Protein AF-A0A2E7HTA4-F1 (afdb_monomer)

Secondary structure (DSSP, 8-state):
--------PPPTTS-THHHHTT--TT-------SSHHHHHHHHHHHHHHTTSEEP---TTSTTHHHHHHHTTEEEEEEEEETTEEEEEETTS-EEEE--TTT-------TTSPPP-

pLDDT: mean 73.72, std 22.62, range [26.42, 97.81]

Structure (mmCIF, N/CA/C/O backbone):
data_AF-A0A2E7HTA4-F1
#
_entry.id   AF-A0A2E7HTA4-F1
#
loop_
_atom_site.group_PDB
_atom_site.id
_atom_site.type_symbol
_atom_site.label_atom_id
_atom_site.label_alt_id
_atom_site.label_comp_id
_atom_site.label_asym_id
_atom_site.label_entity_id
_atom_site.label_seq_id
_atom_site.pdbx_PDB_ins_code
_atom_site.Cartn_x
_atom_site.Cartn_y
_atom_site.Cartn_z
_atom_site.occupancy
_atom_site.B_iso_or_equiv
_atom_site.auth_seq_id
_atom_site.auth_comp_id
_atom_site.auth_asym_id
_atom_site.auth_atom_id
_atom_site.pdbx_PDB_model_num
ATOM 1 N N . MET A 1 1 ? 28.407 -10.066 27.374 1.00 38.16 1 MET A N 1
ATOM 2 C CA . MET A 1 1 ? 29.127 -10.795 26.308 1.00 38.16 1 MET A CA 1
ATOM 3 C C . MET A 1 1 ? 28.179 -11.867 25.776 1.00 38.16 1 MET A C 1
ATOM 5 O O . MET A 1 1 ? 28.018 -12.886 26.423 1.00 38.16 1 MET A O 1
ATOM 9 N N . PHE A 1 2 ? 27.460 -11.607 24.681 1.00 26.42 2 PHE A N 1
ATOM 10 C CA . PHE A 1 2 ? 26.562 -12.587 24.054 1.00 26.42 2 PHE A CA 1
ATOM 11 C C . PHE A 1 2 ? 26.825 -12.584 22.548 1.00 26.42 2 PHE A C 1
ATOM 13 O O . PHE A 1 2 ? 26.560 -11.604 21.857 1.00 26.42 2 PHE A O 1
ATOM 20 N N . ARG A 1 3 ? 27.417 -13.677 22.065 1.00 35.69 3 ARG A N 1
ATOM 21 C CA . ARG A 1 3 ? 27.634 -13.982 20.650 1.00 35.69 3 ARG A CA 1
ATOM 22 C C . ARG A 1 3 ? 26.460 -14.852 20.209 1.00 35.69 3 ARG A C 1
ATOM 24 O O . ARG A 1 3 ? 26.364 -15.997 20.632 1.00 35.69 3 ARG A O 1
ATOM 31 N N . GLY A 1 4 ? 25.568 -14.305 19.391 1.00 29.88 4 GLY A N 1
ATOM 32 C CA . GLY A 1 4 ? 24.487 -15.051 18.748 1.00 29.88 4 GLY A CA 1
ATOM 33 C C . GLY A 1 4 ? 24.618 -14.947 17.234 1.00 29.88 4 GLY A C 1
ATOM 34 O O . GLY A 1 4 ? 24.119 -13.995 16.639 1.00 29.88 4 GLY A O 1
ATOM 35 N N . SER A 1 5 ? 25.307 -15.906 16.609 1.00 38.41 5 SER A N 1
ATOM 36 C CA . SER A 1 5 ? 25.320 -16.061 15.151 1.00 38.41 5 SER A CA 1
ATOM 37 C C . SER A 1 5 ? 23.930 -16.489 14.684 1.00 38.41 5 SER A C 1
ATOM 39 O O . SER A 1 5 ? 23.549 -17.648 14.840 1.00 38.41 5 SER A O 1
ATOM 41 N N . ARG A 1 6 ? 23.161 -15.561 14.106 1.00 38.62 6 ARG A N 1
ATOM 42 C CA . ARG A 1 6 ? 21.931 -15.903 13.386 1.00 38.62 6 ARG A CA 1
ATOM 43 C C . ARG A 1 6 ? 22.310 -16.539 12.050 1.00 38.62 6 ARG A C 1
ATOM 45 O O . ARG A 1 6 ? 22.808 -15.861 11.158 1.00 38.62 6 ARG A O 1
ATOM 52 N N . LYS A 1 7 ? 22.092 -17.851 11.940 1.00 36.25 7 LYS A N 1
ATOM 53 C CA . LYS A 1 7 ? 22.092 -18.578 10.668 1.00 36.25 7 LYS A CA 1
ATOM 54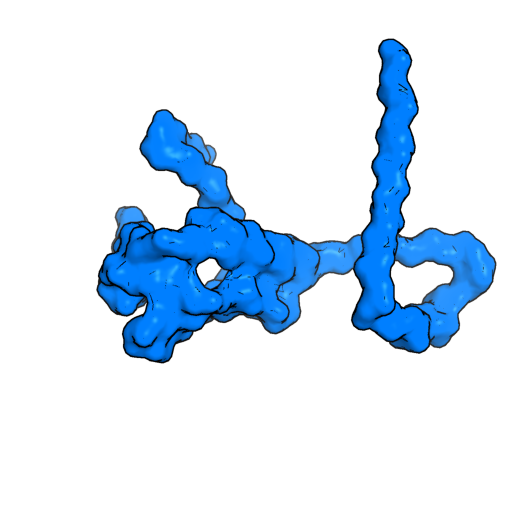 C C . LYS A 1 7 ? 20.978 -17.998 9.793 1.00 36.25 7 LYS A C 1
ATOM 56 O O . LYS A 1 7 ? 19.812 -18.092 10.157 1.00 36.25 7 LYS A O 1
ATOM 61 N N . THR A 1 8 ? 21.325 -17.400 8.661 1.00 35.91 8 THR A N 1
ATOM 62 C CA . THR A 1 8 ? 20.364 -17.092 7.599 1.00 35.91 8 THR A CA 1
ATOM 63 C C . THR A 1 8 ? 20.106 -18.381 6.828 1.00 35.91 8 THR A C 1
ATOM 65 O O . THR A 1 8 ? 20.929 -18.802 6.017 1.00 35.91 8 THR A O 1
ATOM 68 N N . SER A 1 9 ? 19.007 -19.063 7.136 1.00 34.19 9 SER A N 1
ATOM 69 C CA . SER A 1 9 ? 18.522 -20.185 6.336 1.00 34.19 9 SER A CA 1
ATOM 70 C C . SER A 1 9 ? 17.948 -19.652 5.024 1.00 34.19 9 SER A C 1
ATOM 72 O O . SER A 1 9 ? 17.029 -18.835 5.040 1.00 34.19 9 SER A O 1
ATOM 74 N N . ILE A 1 10 ? 18.499 -20.111 3.903 1.00 46.16 10 ILE A N 1
ATOM 75 C CA . ILE A 1 10 ? 17.931 -19.914 2.567 1.00 46.16 10 ILE A CA 1
ATOM 76 C C . ILE A 1 10 ? 16.588 -20.671 2.528 1.00 46.16 10 ILE A C 1
ATOM 78 O O . ILE A 1 10 ? 16.568 -21.842 2.918 1.00 46.16 10 ILE A O 1
ATOM 82 N N . PRO A 1 11 ? 15.467 -20.050 2.115 1.00 41.62 11 PRO A N 1
ATOM 83 C CA . PRO A 1 11 ? 14.205 -20.766 1.960 1.00 41.62 11 PRO A CA 1
ATOM 84 C C . PRO A 1 11 ? 14.341 -21.826 0.858 1.00 41.62 11 PRO A C 1
ATOM 86 O O . PRO A 1 11 ? 14.913 -21.570 -0.200 1.00 41.62 11 PRO A O 1
ATOM 89 N N . ALA A 1 12 ? 13.810 -23.022 1.113 1.00 45.47 12 ALA A N 1
ATOM 90 C CA . ALA A 1 12 ? 14.058 -24.252 0.355 1.00 45.47 12 ALA A CA 1
ATOM 91 C C . ALA A 1 12 ? 13.520 -24.292 -1.099 1.00 45.47 12 ALA A C 1
ATOM 93 O O . ALA A 1 12 ? 13.491 -25.365 -1.686 1.00 45.47 12 ALA A O 1
ATOM 94 N N . ASN A 1 13 ? 13.105 -23.162 -1.685 1.00 40.44 13 ASN A N 1
ATOM 95 C CA . ASN A 1 13 ? 12.443 -23.103 -2.999 1.00 40.44 13 ASN A CA 1
ATOM 96 C C . ASN A 1 13 ? 13.065 -22.108 -3.999 1.00 40.44 13 ASN A C 1
ATOM 98 O O . ASN A 1 13 ? 12.441 -21.780 -5.005 1.00 40.44 13 ASN A O 1
ATOM 102 N N . ILE A 1 14 ? 14.291 -21.633 -3.764 1.00 45.28 14 ILE A N 1
ATOM 103 C CA . ILE A 1 14 ? 15.050 -20.912 -4.797 1.00 45.28 14 ILE A CA 1
ATOM 104 C C . ILE A 1 14 ? 15.908 -21.938 -5.541 1.00 45.28 14 ILE A C 1
ATOM 106 O O . ILE A 1 14 ? 16.810 -22.526 -4.945 1.00 45.28 14 ILE A O 1
ATOM 110 N N . ASP A 1 15 ? 15.620 -22.153 -6.826 1.00 46.94 15 ASP A N 1
ATOM 111 C CA . ASP A 1 15 ? 16.439 -22.996 -7.701 1.00 46.94 15 ASP A CA 1
ATOM 112 C C . ASP A 1 15 ? 17.885 -22.469 -7.726 1.00 46.94 15 ASP A C 1
ATOM 114 O O . ASP A 1 15 ? 18.166 -21.344 -8.146 1.00 46.94 15 ASP A O 1
ATOM 118 N N . SER A 1 16 ? 18.813 -23.287 -7.234 1.00 45.53 16 SER A N 1
ATOM 119 C CA . SER A 1 16 ? 20.244 -22.994 -7.158 1.00 45.53 16 SER A CA 1
ATOM 120 C C . SER A 1 16 ? 20.925 -22.963 -8.533 1.00 45.53 16 SER A C 1
ATOM 122 O O . SER A 1 16 ? 22.052 -22.466 -8.651 1.00 45.53 16 SER A O 1
ATOM 124 N N . SER A 1 17 ? 20.254 -23.437 -9.589 1.00 48.91 17 SER A N 1
ATOM 125 C CA . SER A 1 17 ? 20.798 -23.507 -10.948 1.00 48.91 17 SER A CA 1
ATOM 126 C C . SER A 1 17 ? 21.129 -22.129 -11.540 1.00 48.91 17 SER A C 1
ATOM 128 O O . SER A 1 17 ? 22.131 -21.995 -12.245 1.00 48.91 17 SER A O 1
ATOM 130 N N . ILE A 1 18 ? 20.392 -21.072 -11.171 1.00 51.66 18 ILE A N 1
ATOM 131 C CA . ILE A 1 18 ? 20.565 -19.725 -11.747 1.00 51.66 18 ILE A CA 1
ATOM 132 C C . ILE A 1 18 ? 21.883 -19.041 -11.343 1.00 51.66 18 ILE A C 1
ATOM 134 O O . ILE A 1 18 ? 22.378 -18.174 -12.059 1.00 51.66 18 ILE A O 1
ATOM 138 N N . TYR A 1 19 ? 22.486 -19.443 -10.219 1.00 46.28 19 TYR A N 1
ATOM 139 C CA . TYR A 1 19 ? 23.743 -18.868 -9.717 1.00 46.28 19 TYR A CA 1
ATOM 140 C C . TYR A 1 19 ? 24.972 -19.722 -10.048 1.00 46.28 19 TYR A C 1
ATOM 142 O O . TYR A 1 19 ? 26.105 -19.251 -9.935 1.00 46.28 19 TYR A O 1
ATOM 150 N N . THR A 1 20 ? 24.761 -20.970 -10.481 1.00 51.47 20 THR A N 1
ATOM 151 C CA . THR A 1 20 ? 25.832 -21.969 -10.628 1.00 51.47 20 THR A CA 1
ATOM 152 C C . THR A 1 20 ? 26.818 -21.609 -11.7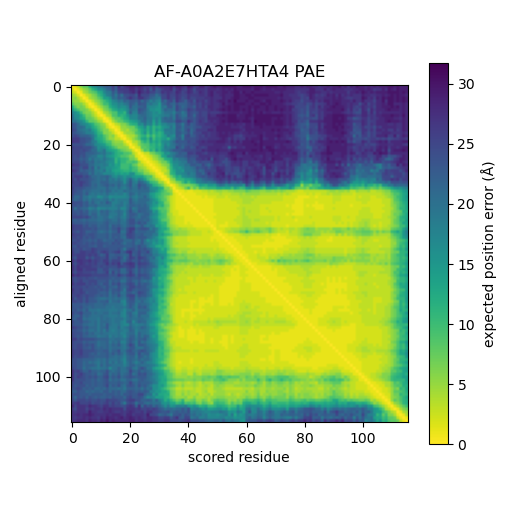49 1.00 51.47 20 THR A C 1
ATOM 154 O O . THR A 1 20 ? 27.991 -21.967 -11.677 1.00 51.47 20 THR A O 1
ATOM 157 N N . HIS A 1 21 ? 26.401 -20.824 -12.748 1.00 51.38 21 HIS A N 1
ATOM 158 C CA . HIS A 1 21 ? 27.273 -20.415 -13.857 1.00 51.38 21 HIS A CA 1
ATOM 159 C C . HIS A 1 21 ? 28.043 -19.103 -13.634 1.00 51.38 21 HIS A C 1
ATOM 161 O O . HIS A 1 21 ? 28.851 -18.735 -14.485 1.00 51.38 21 HIS A O 1
ATOM 167 N N . LEU A 1 22 ? 27.841 -18.403 -12.509 1.00 51.78 22 LEU A N 1
ATOM 168 C CA . LEU A 1 22 ? 28.420 -17.069 -12.287 1.00 51.78 22 LEU A CA 1
ATOM 169 C C . LEU A 1 22 ? 29.503 -17.003 -11.195 1.00 51.78 22 LEU A C 1
ATOM 171 O O . LEU A 1 22 ? 30.170 -15.976 -11.084 1.00 51.78 22 LEU A O 1
ATOM 175 N N . ALA A 1 23 ? 29.733 -18.059 -10.406 1.00 45.31 23 ALA A N 1
ATOM 176 C CA . ALA A 1 23 ? 30.659 -17.993 -9.269 1.00 45.31 23 ALA A CA 1
ATOM 177 C C . ALA A 1 23 ? 31.532 -19.252 -9.093 1.00 45.31 23 ALA A C 1
ATOM 179 O O . ALA A 1 23 ? 31.062 -20.382 -9.196 1.00 45.31 23 ALA A O 1
ATOM 180 N N . LYS A 1 24 ? 32.826 -19.051 -8.797 1.00 41.19 24 LYS A N 1
ATOM 181 C CA . LYS A 1 24 ? 33.797 -20.120 -8.484 1.00 41.19 24 LYS A CA 1
ATOM 182 C C . LYS A 1 24 ? 33.507 -20.766 -7.111 1.00 41.19 24 LYS A C 1
ATOM 184 O O . LYS A 1 24 ? 32.968 -20.086 -6.235 1.00 41.19 24 LYS A O 1
ATOM 189 N N . PRO A 1 25 ? 33.927 -22.027 -6.869 1.00 45.12 25 PRO A N 1
ATOM 190 C CA . PRO A 1 25 ? 33.777 -22.679 -5.565 1.00 45.12 25 PRO A CA 1
ATOM 191 C C . PRO A 1 25 ? 34.456 -21.866 -4.452 1.00 45.12 25 PRO A C 1
ATOM 193 O O . PRO A 1 25 ? 35.627 -21.511 -4.574 1.00 45.12 25 PRO A O 1
ATOM 196 N N . GLY A 1 26 ? 33.720 -21.563 -3.379 1.00 51.12 26 GLY A N 1
ATOM 197 C CA . GLY A 1 26 ? 34.205 -20.759 -2.246 1.00 51.12 26 GLY A CA 1
ATOM 198 C C . GLY A 1 26 ? 33.925 -19.252 -2.337 1.00 51.12 26 GLY A C 1
ATOM 199 O O . GLY A 1 26 ? 34.327 -18.511 -1.443 1.00 51.12 26 GLY A O 1
ATOM 200 N N . ALA A 1 27 ? 33.227 -18.783 -3.374 1.00 39.09 27 ALA A N 1
ATOM 201 C CA . ALA A 1 27 ? 32.769 -17.400 -3.449 1.00 39.09 27 ALA A CA 1
ATOM 202 C C . ALA A 1 27 ? 31.588 -17.140 -2.493 1.00 39.09 27 ALA A C 1
ATOM 204 O O . ALA A 1 27 ? 30.565 -17.823 -2.543 1.00 39.09 27 ALA A O 1
ATOM 205 N N . THR A 1 28 ? 31.702 -16.106 -1.658 1.00 39.78 28 THR A N 1
ATOM 206 C CA . THR A 1 28 ? 30.565 -15.543 -0.917 1.00 39.78 28 THR A CA 1
ATOM 207 C C . THR A 1 28 ? 29.716 -14.714 -1.878 1.00 39.78 28 THR A C 1
ATOM 209 O O . THR A 1 28 ? 30.150 -13.652 -2.323 1.00 39.78 28 THR A O 1
ATOM 212 N N . VAL A 1 29 ? 28.504 -15.174 -2.198 1.00 44.09 29 VAL A N 1
ATOM 213 C CA . VAL A 1 29 ? 27.534 -14.387 -2.974 1.00 44.09 29 VAL A CA 1
ATOM 214 C C . VAL A 1 29 ? 26.828 -13.415 -2.031 1.00 44.09 29 VAL A C 1
ATOM 216 O O . VAL A 1 29 ? 26.034 -13.815 -1.181 1.00 44.09 29 VAL A O 1
ATOM 219 N N . LEU A 1 30 ? 27.123 -12.124 -2.175 1.00 41.88 30 LEU A N 1
ATOM 220 C CA . LEU A 1 30 ? 26.331 -11.057 -1.573 1.00 41.88 30 LEU A CA 1
ATOM 221 C C . LEU A 1 30 ? 25.155 -10.760 -2.512 1.00 41.88 30 LEU A C 1
ATOM 223 O O . LEU A 1 30 ? 25.337 -10.154 -3.565 1.00 41.88 30 LEU A O 1
ATOM 227 N N . LEU A 1 31 ? 23.952 -11.206 -2.148 1.00 44.12 31 LEU A N 1
ATOM 228 C CA . LEU A 1 31 ? 22.717 -10.785 -2.812 1.00 44.12 31 LEU A CA 1
ATOM 229 C C . LEU A 1 31 ? 22.473 -9.307 -2.471 1.00 44.12 31 LEU A C 1
ATOM 231 O O . LEU A 1 31 ? 22.277 -8.964 -1.305 1.00 44.12 31 LEU A O 1
ATOM 235 N N . VAL A 1 32 ? 22.518 -8.428 -3.471 1.00 44.12 32 VAL A N 1
ATOM 236 C CA . VAL A 1 32 ? 22.298 -6.981 -3.297 1.00 44.12 32 VAL A CA 1
ATOM 237 C C . VAL A 1 32 ? 20.815 -6.637 -3.553 1.00 44.12 32 VAL A C 1
ATOM 239 O O . VAL A 1 32 ? 20.182 -7.269 -4.402 1.00 44.12 32 VAL A O 1
ATOM 242 N N . PRO A 1 33 ? 20.216 -5.682 -2.808 1.00 49.53 33 PRO A N 1
ATOM 243 C CA . PRO A 1 33 ? 18.778 -5.568 -2.612 1.00 49.53 33 PRO A CA 1
ATOM 244 C C . PRO A 1 33 ? 18.176 -4.485 -3.510 1.00 49.53 33 PRO A C 1
ATOM 246 O O . PRO A 1 33 ? 18.223 -3.306 -3.183 1.00 49.53 33 PRO A O 1
ATOM 249 N N . GLU A 1 34 ? 17.554 -4.866 -4.620 1.00 49.78 34 GLU A N 1
ATOM 250 C CA . GLU A 1 34 ? 16.696 -3.926 -5.363 1.00 49.78 34 GLU A CA 1
ATOM 251 C C . GLU A 1 34 ? 15.220 -4.331 -5.321 1.00 49.78 34 GLU A C 1
ATOM 253 O O . GLU A 1 34 ? 14.353 -3.469 -5.209 1.00 49.78 34 GLU A O 1
ATOM 258 N N . GLY A 1 35 ? 14.929 -5.635 -5.307 1.00 54.56 35 GLY A N 1
ATOM 259 C CA . GLY A 1 35 ? 13.586 -6.157 -5.037 1.00 54.56 35 GLY A CA 1
ATOM 260 C C . GLY A 1 35 ? 13.319 -6.396 -3.550 1.00 54.56 35 GLY A C 1
ATOM 261 O O . GLY A 1 35 ? 12.193 -6.230 -3.099 1.00 54.56 35 GLY A O 1
ATOM 262 N N . HIS A 1 36 ? 14.338 -6.733 -2.750 1.00 72.19 36 HIS A N 1
ATOM 263 C CA . HIS A 1 36 ? 14.119 -7.238 -1.387 1.00 72.19 36 HIS A CA 1
ATOM 264 C C . HIS A 1 36 ? 13.312 -6.279 -0.497 1.00 72.19 36 HIS A C 1
ATOM 266 O O . HIS A 1 36 ? 12.500 -6.735 0.297 1.00 72.19 36 HIS A O 1
ATOM 272 N N . THR A 1 37 ? 13.471 -4.961 -0.656 1.00 82.56 37 THR A N 1
ATOM 273 C CA . THR A 1 37 ? 12.673 -3.983 0.100 1.00 82.56 37 THR A CA 1
ATOM 274 C C . THR A 1 37 ? 11.205 -3.993 -0.314 1.00 82.56 37 THR A C 1
ATOM 276 O O . THR A 1 37 ? 10.350 -4.016 0.559 1.00 82.56 37 THR A O 1
ATOM 279 N N . ILE A 1 38 ? 10.892 -4.000 -1.615 1.00 86.12 38 ILE A N 1
ATOM 280 C CA . ILE A 1 38 ? 9.501 -4.045 -2.095 1.00 86.12 38 ILE A CA 1
ATOM 281 C C . ILE A 1 38 ? 8.860 -5.405 -1.789 1.00 86.12 38 ILE A C 1
ATOM 283 O O . ILE A 1 38 ? 7.716 -5.446 -1.354 1.00 86.12 38 ILE A O 1
ATOM 287 N N . HIS A 1 39 ? 9.608 -6.502 -1.921 1.00 87.25 39 HIS A N 1
ATOM 288 C CA . HIS A 1 39 ? 9.154 -7.839 -1.533 1.00 87.25 39 HIS A CA 1
ATOM 289 C C . HIS A 1 39 ? 8.873 -7.938 -0.031 1.00 87.25 39 HIS A C 1
ATOM 291 O O . HIS A 1 39 ? 7.802 -8.387 0.361 1.00 87.25 39 HIS A O 1
ATOM 297 N N . ARG A 1 40 ? 9.775 -7.422 0.808 1.00 87.25 40 ARG A N 1
ATOM 298 C CA . ARG A 1 40 ? 9.536 -7.330 2.248 1.00 87.25 40 ARG A CA 1
ATOM 299 C C . ARG A 1 40 ? 8.338 -6.440 2.570 1.00 87.25 40 ARG A C 1
ATOM 301 O O . ARG A 1 40 ? 7.556 -6.793 3.438 1.00 87.25 40 ARG A O 1
ATOM 308 N N . LEU A 1 41 ? 8.183 -5.309 1.877 1.00 89.00 41 LEU A N 1
ATOM 309 C CA . LEU A 1 41 ? 7.022 -4.431 2.038 1.00 89.00 41 LEU A CA 1
ATOM 310 C C . LEU A 1 41 ? 5.716 -5.132 1.657 1.00 89.00 41 LEU A C 1
ATOM 312 O O . LEU A 1 41 ? 4.705 -4.881 2.302 1.00 89.00 41 LEU A O 1
ATOM 316 N N . ALA A 1 42 ? 5.732 -6.001 0.644 1.00 91.75 42 ALA A N 1
ATOM 317 C CA . ALA A 1 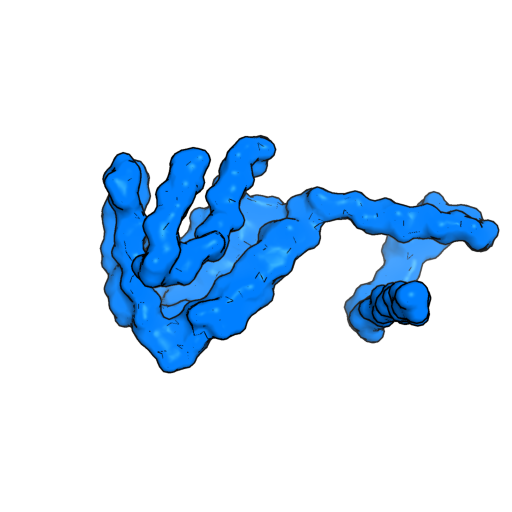42 ? 4.559 -6.775 0.266 1.00 91.75 42 ALA A CA 1
ATOM 318 C C . ALA A 1 42 ? 4.122 -7.708 1.405 1.00 91.75 42 ALA A C 1
ATOM 320 O O . ALA A 1 42 ? 2.983 -7.604 1.857 1.00 91.75 42 ALA A O 1
ATOM 321 N N . GLU A 1 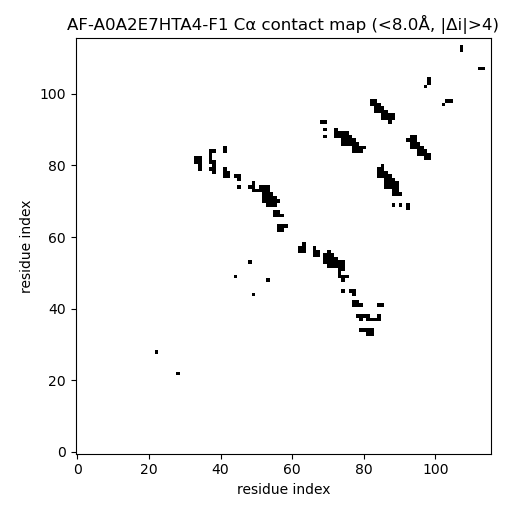43 ? 5.051 -8.518 1.927 1.00 91.12 43 GLU A N 1
ATOM 322 C CA . GLU A 1 43 ? 4.818 -9.411 3.076 1.00 91.12 43 GLU A CA 1
ATOM 323 C C . GLU A 1 43 ? 4.364 -8.635 4.321 1.00 91.12 43 GLU A C 1
ATOM 325 O O . GLU A 1 43 ? 3.404 -9.006 4.989 1.00 91.12 43 GLU A O 1
ATOM 330 N N . ASP A 1 44 ? 5.042 -7.526 4.610 1.00 90.88 44 ASP A N 1
ATOM 331 C CA . ASP A 1 44 ? 4.750 -6.645 5.734 1.00 90.88 44 ASP A CA 1
ATOM 332 C C . ASP A 1 44 ? 3.321 -6.078 5.670 1.00 90.88 44 ASP A C 1
ATOM 334 O O . ASP A 1 44 ? 2.620 -6.071 6.677 1.00 90.88 44 ASP A O 1
ATOM 338 N N . LEU A 1 45 ? 2.885 -5.599 4.500 1.00 90.88 45 LEU A N 1
ATOM 339 C CA . LEU A 1 45 ? 1.530 -5.073 4.310 1.00 90.88 45 LEU A CA 1
ATOM 340 C C . LEU A 1 45 ? 0.477 -6.164 4.439 1.00 90.88 45 LEU A C 1
ATOM 342 O O . LEU A 1 45 ? -0.587 -5.915 4.997 1.00 90.88 45 LEU A O 1
ATOM 346 N N . GLU A 1 46 ? 0.772 -7.355 3.925 1.00 89.81 46 GLU A N 1
ATOM 347 C CA . GLU A 1 46 ? -0.136 -8.484 4.039 1.00 89.81 46 GLU A CA 1
ATOM 348 C C . GLU A 1 46 ? -0.349 -8.867 5.509 1.00 89.81 46 GLU A C 1
ATOM 350 O O . GL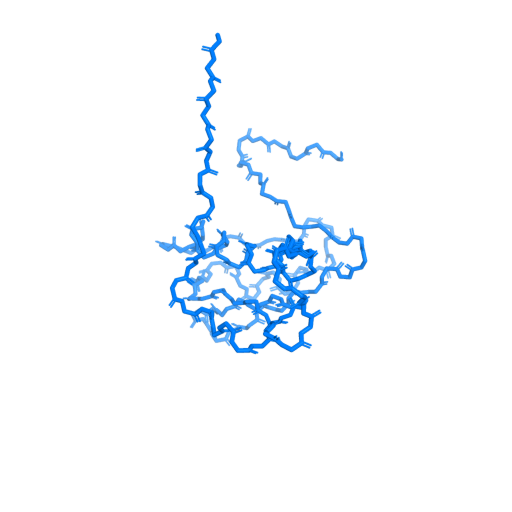U A 1 46 ? -1.486 -8.971 5.955 1.00 89.81 46 GLU A O 1
ATOM 355 N N . LEU A 1 47 ? 0.727 -8.958 6.293 1.00 89.31 47 LEU A N 1
ATOM 356 C CA . LEU A 1 47 ? 0.649 -9.255 7.725 1.00 89.31 47 LEU A CA 1
ATOM 357 C C . LEU A 1 47 ? -0.046 -8.155 8.540 1.00 89.31 47 LEU A C 1
ATOM 359 O O . LEU A 1 47 ? -0.789 -8.467 9.468 1.00 89.31 47 LEU A O 1
ATOM 363 N N . ASP A 1 48 ? 0.211 -6.884 8.225 1.00 89.19 48 ASP A N 1
ATOM 364 C CA . ASP A 1 48 ? -0.269 -5.758 9.035 1.00 89.19 48 ASP A CA 1
ATOM 365 C C . ASP A 1 48 ? -1.723 -5.361 8.727 1.00 89.19 48 ASP A C 1
ATOM 367 O O . ASP A 1 48 ? -2.402 -4.816 9.598 1.00 89.19 48 ASP A O 1
ATOM 371 N N . LEU A 1 49 ? -2.190 -5.571 7.490 1.00 88.44 49 LEU A N 1
ATOM 372 C CA . LEU A 1 49 ? -3.490 -5.073 7.019 1.00 88.44 49 LEU A CA 1
ATOM 373 C C . LEU A 1 49 ? -4.533 -6.170 6.785 1.00 88.44 49 LEU A C 1
ATOM 375 O O . LEU A 1 49 ? -5.708 -5.853 6.597 1.00 88.44 49 LEU A O 1
ATOM 379 N N . GLN A 1 50 ? -4.147 -7.448 6.785 1.00 81.81 50 GLN A N 1
ATOM 380 C CA . GLN A 1 50 ? -5.128 -8.528 6.758 1.00 81.81 50 GLN A CA 1
ATOM 381 C C . GLN A 1 50 ? -5.958 -8.570 8.050 1.00 81.81 50 GLN A C 1
ATOM 383 O O . GLN A 1 50 ? -5.514 -8.195 9.133 1.00 81.81 50 GLN A O 1
ATOM 388 N N . GLY A 1 51 ? -7.188 -9.076 7.930 1.00 82.31 51 GLY A N 1
ATOM 389 C CA . GLY A 1 51 ? -8.080 -9.323 9.067 1.00 82.31 51 GLY A CA 1
ATOM 390 C C . GLY A 1 51 ? -9.169 -8.271 9.292 1.00 82.31 51 GLY A C 1
ATOM 391 O O . GLY A 1 51 ? -10.058 -8.510 10.107 1.00 82.31 51 GLY A O 1
ATOM 392 N N . GLY A 1 52 ? -9.170 -7.153 8.558 1.00 89.25 52 GLY A N 1
ATOM 393 C CA . GLY A 1 52 ? -10.260 -6.180 8.629 1.00 89.25 52 GLY A CA 1
ATOM 394 C C . GLY A 1 52 ? -10.177 -5.041 7.605 1.00 89.25 52 GLY A C 1
ATOM 395 O O . GLY A 1 52 ? -9.198 -4.952 6.865 1.00 89.25 52 GLY A O 1
ATOM 396 N N . PRO A 1 53 ? -11.218 -4.187 7.532 1.00 92.56 53 PRO A N 1
ATOM 397 C CA . PRO A 1 53 ? -11.249 -3.041 6.624 1.00 92.56 53 PRO A CA 1
ATOM 398 C C . PRO A 1 53 ? -10.112 -2.055 6.893 1.00 92.56 53 PRO A C 1
ATOM 400 O O . PRO A 1 53 ? -9.847 -1.705 8.045 1.00 92.56 53 PRO A O 1
ATOM 403 N N . VAL A 1 54 ? -9.475 -1.567 5.829 1.00 93.38 54 VAL A N 1
ATOM 404 C CA . VAL A 1 54 ? -8.365 -0.609 5.913 1.00 93.38 54 VAL A CA 1
ATOM 405 C C . VAL A 1 54 ? -8.873 0.820 5.756 1.00 93.38 54 VAL A C 1
ATOM 407 O O . VAL A 1 54 ? -9.619 1.126 4.829 1.00 93.38 54 VAL A O 1
ATOM 410 N N . SER A 1 55 ? -8.412 1.728 6.616 1.00 92.25 55 SER A N 1
ATOM 411 C CA . SER A 1 55 ? -8.627 3.168 6.439 1.00 92.25 55 SER A CA 1
ATOM 412 C C . SER A 1 55 ? -7.513 3.774 5.583 1.00 92.25 55 SER A C 1
ATOM 414 O O . SER A 1 55 ? -6.336 3.664 5.931 1.00 92.25 55 SER A O 1
ATOM 416 N N . ALA A 1 56 ? -7.870 4.436 4.482 1.00 92.94 56 ALA A N 1
ATOM 417 C CA . ALA A 1 56 ? -6.922 4.977 3.510 1.00 92.94 56 ALA A CA 1
ATOM 418 C C . ALA A 1 56 ? -7.161 6.472 3.256 1.00 92.94 56 ALA A C 1
ATOM 420 O O . ALA A 1 56 ? -8.277 6.903 2.977 1.00 92.94 56 ALA A O 1
ATOM 421 N N . PHE A 1 57 ? -6.088 7.267 3.311 1.00 89.25 57 PHE A N 1
ATOM 422 C CA . PHE A 1 57 ? -6.137 8.722 3.134 1.00 89.25 57 PHE A CA 1
ATOM 423 C C . PHE A 1 57 ? -4.886 9.229 2.404 1.00 89.25 57 PHE A C 1
ATOM 425 O O . PHE A 1 57 ? -3.829 8.602 2.462 1.00 89.25 57 PHE A O 1
ATOM 432 N N . SER A 1 58 ? -4.981 10.396 1.758 1.00 90.00 58 SER A N 1
ATOM 433 C CA . SER A 1 58 ? -3.841 11.086 1.136 1.00 90.00 58 SER A CA 1
ATOM 434 C C . SER A 1 58 ? -3.622 12.446 1.807 1.00 90.00 58 SER A C 1
ATOM 436 O O . SER A 1 58 ? -4.232 13.431 1.395 1.00 90.00 58 SER A O 1
ATOM 438 N N . PRO A 1 59 ? -2.766 12.538 2.842 1.00 81.62 59 PRO A N 1
ATOM 439 C CA . PRO A 1 59 ? -2.614 13.772 3.617 1.00 81.62 59 PRO A CA 1
ATOM 440 C C . PRO A 1 59 ? -2.129 14.962 2.781 1.00 81.62 59 PRO A C 1
ATOM 442 O O . PRO A 1 59 ? -2.545 16.091 3.006 1.00 81.62 59 PRO A O 1
ATOM 445 N N . GLN A 1 60 ? -1.277 14.714 1.781 1.00 84.50 60 GLN A N 1
ATOM 446 C CA . GLN A 1 60 ? -0.790 15.745 0.856 1.00 84.50 60 GLN A CA 1
ATOM 447 C C . GLN A 1 60 ? -1.742 15.983 -0.330 1.00 84.50 60 GLN A C 1
ATOM 449 O O . GLN A 1 60 ? -1.399 16.713 -1.258 1.00 84.50 60 GLN A O 1
ATOM 454 N N . GLY A 1 61 ? -2.898 15.317 -0.360 1.00 85.62 61 GLY A N 1
ATOM 455 C CA . GLY A 1 61 ? -3.953 15.491 -1.359 1.00 85.62 61 GLY A CA 1
ATOM 456 C C . GLY A 1 61 ? -3.683 14.890 -2.743 1.00 85.62 61 GLY A C 1
ATOM 457 O O . GLY A 1 61 ? -4.613 14.710 -3.524 1.00 85.62 61 GLY A O 1
ATOM 458 N N . ARG A 1 62 ? -2.431 14.545 -3.073 1.00 89.69 62 ARG A N 1
ATOM 459 C CA . ARG A 1 62 ? -2.040 14.103 -4.427 1.00 89.69 62 ARG A CA 1
ATOM 460 C C . ARG A 1 62 ? -2.680 12.788 -4.879 1.00 89.69 62 ARG A C 1
ATOM 462 O O . ARG A 1 62 ? -2.692 12.513 -6.071 1.00 89.69 62 ARG A O 1
ATOM 469 N N . PHE A 1 63 ? -3.168 11.975 -3.946 1.00 90.56 63 PHE A N 1
ATOM 470 C CA . PHE A 1 63 ? -3.765 10.669 -4.224 1.00 90.56 63 PHE A CA 1
ATOM 471 C C . PHE A 1 63 ? -5.121 10.495 -3.519 1.00 90.56 63 PHE A C 1
ATOM 473 O O . PHE A 1 63 ? -5.499 9.385 -3.164 1.00 90.56 63 PHE A O 1
ATOM 480 N N . THR A 1 64 ? -5.851 11.586 -3.258 1.00 93.12 64 THR A N 1
ATOM 481 C CA . THR A 1 64 ? -7.130 11.541 -2.521 1.00 93.12 64 THR A CA 1
ATOM 482 C C . THR A 1 64 ? -8.174 10.661 -3.201 1.00 93.12 64 THR A C 1
ATOM 484 O O . THR A 1 64 ? -8.815 9.850 -2.534 1.00 93.12 64 THR A O 1
ATOM 487 N N . GLU A 1 65 ? -8.327 10.781 -4.521 1.00 94.69 65 GLU A N 1
ATOM 488 C CA . GLU A 1 65 ? -9.280 9.968 -5.285 1.00 94.69 65 GLU A CA 1
ATOM 489 C C . GLU A 1 65 ? -8.923 8.482 -5.198 1.00 94.69 65 GLU A C 1
ATOM 491 O O . GLU A 1 65 ? -9.759 7.668 -4.817 1.00 94.69 65 GLU A O 1
ATOM 496 N N . GLY A 1 66 ? -7.654 8.137 -5.436 1.00 93.25 66 GLY A N 1
ATOM 497 C CA . GLY A 1 66 ? -7.174 6.759 -5.337 1.00 93.25 66 GLY A CA 1
ATOM 498 C C . GLY A 1 66 ? -7.296 6.173 -3.928 1.00 93.25 66 GLY A C 1
ATOM 499 O O . GLY A 1 66 ? -7.705 5.026 -3.780 1.00 93.25 66 GLY A O 1
ATOM 500 N N . ALA A 1 67 ? -7.010 6.959 -2.885 1.00 93.88 67 ALA A N 1
ATOM 501 C CA . ALA A 1 67 ? -7.198 6.534 -1.497 1.00 93.88 67 ALA A CA 1
ATOM 502 C C . ALA A 1 67 ? -8.677 6.268 -1.176 1.00 93.88 67 ALA A C 1
ATOM 504 O O . ALA A 1 67 ? -8.990 5.298 -0.491 1.00 93.88 67 ALA A O 1
ATOM 505 N N . SER A 1 68 ? -9.590 7.078 -1.719 1.00 95.62 68 SER A N 1
ATOM 506 C CA . SER A 1 68 ? -11.034 6.914 -1.512 1.00 95.62 68 SER A CA 1
ATOM 507 C C . SER A 1 68 ? -11.572 5.613 -2.117 1.00 95.62 68 SER A C 1
ATOM 509 O O . SER A 1 68 ? -12.519 5.052 -1.578 1.00 95.62 68 SER A O 1
ATOM 511 N N . LEU A 1 69 ? -10.953 5.102 -3.190 1.00 97.19 69 LEU A N 1
ATOM 512 C CA . LEU A 1 69 ? -11.351 3.837 -3.826 1.00 97.19 69 LEU A CA 1
ATOM 513 C C . LEU A 1 69 ? -11.084 2.602 -2.961 1.00 97.19 69 LEU A C 1
ATOM 515 O O . LEU A 1 69 ? -11.721 1.576 -3.171 1.00 97.19 69 LEU A O 1
ATOM 519 N N . ILE A 1 70 ? -10.135 2.675 -2.029 1.00 96.69 70 ILE A N 1
ATOM 520 C CA . ILE A 1 70 ? -9.721 1.537 -1.190 1.00 96.69 70 ILE A CA 1
ATOM 521 C C . ILE A 1 70 ? -10.026 1.759 0.296 1.00 96.69 70 ILE A C 1
ATOM 523 O O . ILE A 1 70 ? -9.763 0.891 1.126 1.00 96.69 70 ILE A O 1
ATOM 527 N N . ASN A 1 71 ? -10.570 2.924 0.654 1.00 95.94 71 ASN A N 1
ATOM 528 C CA . ASN A 1 71 ? -10.942 3.233 2.025 1.00 95.94 71 ASN A CA 1
ATOM 529 C C . ASN A 1 71 ? -12.167 2.408 2.453 1.00 95.94 71 ASN A C 1
ATOM 531 O O . ASN A 1 71 ? -13.230 2.496 1.843 1.00 95.94 71 ASN A O 1
ATOM 535 N N . GLY A 1 72 ? -12.024 1.649 3.538 1.00 93.94 72 GLY A N 1
ATOM 536 C CA . GLY A 1 72 ? -13.036 0.721 4.040 1.00 93.94 72 GLY A CA 1
ATOM 537 C C . GLY A 1 72 ? -13.033 -0.648 3.350 1.00 93.94 72 GLY A C 1
ATOM 538 O O . GLY A 1 72 ? -13.920 -1.451 3.630 1.00 93.94 72 GLY A O 1
ATOM 539 N N . CYS A 1 73 ? -12.060 -0.930 2.481 1.00 96.38 73 CYS A N 1
ATOM 540 C CA . CYS A 1 73 ? -11.942 -2.203 1.768 1.00 96.38 73 CYS A CA 1
ATOM 541 C C . CYS A 1 73 ? -11.036 -3.197 2.503 1.00 96.38 73 CYS A C 1
ATOM 543 O O . CYS A 1 73 ? -10.150 -2.804 3.271 1.00 96.38 73 CYS A O 1
ATOM 545 N N . LEU A 1 74 ? -11.234 -4.491 2.240 1.00 96.19 74 LEU A N 1
ATOM 546 C CA . LEU A 1 74 ? -10.346 -5.551 2.720 1.00 96.19 74 LEU A CA 1
ATOM 547 C C . LEU A 1 74 ? -9.175 -5.744 1.753 1.00 96.19 74 LEU A C 1
ATOM 549 O O . LEU A 1 74 ? -9.374 -5.899 0.544 1.00 96.19 74 LEU A O 1
ATOM 553 N N . LEU A 1 75 ? -7.955 -5.797 2.293 1.00 95.56 75 LEU A N 1
ATOM 554 C CA . LEU A 1 75 ? -6.790 -6.244 1.535 1.00 95.56 75 LEU A CA 1
ATOM 555 C C . LEU A 1 75 ? -6.851 -7.768 1.381 1.00 95.56 75 LEU A C 1
ATOM 557 O O . LEU A 1 75 ? -6.818 -8.497 2.371 1.00 95.56 75 LEU A O 1
ATOM 561 N N . LEU A 1 76 ? -6.909 -8.251 0.141 1.00 95.94 76 LEU A N 1
ATOM 562 C CA . LEU A 1 76 ? -6.918 -9.684 -0.159 1.00 95.94 76 LEU A CA 1
ATOM 563 C C . LEU A 1 76 ? -5.510 -10.253 -0.306 1.00 95.94 76 LEU A C 1
ATOM 565 O O . LEU A 1 76 ? -5.261 -11.391 0.084 1.00 95.94 76 LEU A O 1
ATOM 569 N N . ARG A 1 77 ? -4.607 -9.485 -0.921 1.00 95.12 77 ARG A N 1
ATOM 570 C CA . ARG A 1 77 ? -3.239 -9.923 -1.210 1.00 95.12 77 ARG A CA 1
ATOM 571 C C . ARG A 1 77 ? -2.316 -8.748 -1.480 1.00 95.12 77 ARG A C 1
ATOM 573 O O . ARG A 1 77 ? -2.759 -7.747 -2.047 1.00 95.12 77 ARG A O 1
ATOM 580 N N . SER A 1 78 ? -1.038 -8.914 -1.158 1.00 95.50 78 SER A N 1
ATOM 581 C CA . SER A 1 78 ? 0.030 -7.986 -1.511 1.00 95.50 78 SER A CA 1
ATOM 582 C C . SER A 1 78 ? 1.186 -8.743 -2.168 1.00 95.50 78 SER A C 1
ATOM 584 O O . SER A 1 78 ? 1.740 -9.671 -1.589 1.00 95.50 78 SER A O 1
ATOM 586 N N . GLU A 1 79 ? 1.575 -8.368 -3.385 1.00 93.81 79 GLU A N 1
ATOM 587 C CA . GLU A 1 79 ? 2.677 -9.021 -4.100 1.00 93.81 79 GLU A CA 1
ATOM 588 C C . GLU A 1 79 ? 3.659 -8.006 -4.678 1.00 93.81 79 GLU A C 1
ATOM 590 O O . GLU A 1 79 ? 3.302 -6.917 -5.132 1.00 93.81 79 GLU A O 1
ATOM 595 N N . ALA A 1 80 ? 4.921 -8.414 -4.722 1.00 92.31 80 ALA A N 1
ATOM 596 C CA . ALA A 1 80 ? 5.996 -7.667 -5.343 1.00 92.31 80 ALA A CA 1
ATOM 597 C C . ALA A 1 80 ? 6.445 -8.333 -6.643 1.00 92.31 80 ALA A C 1
ATOM 599 O O . ALA A 1 80 ? 6.741 -9.527 -6.681 1.00 92.31 80 ALA A O 1
ATOM 600 N N . TRP A 1 81 ? 6.543 -7.527 -7.696 1.00 90.12 81 TRP A N 1
ATOM 601 C CA . TRP A 1 81 ? 7.016 -7.929 -9.014 1.00 90.12 81 TRP A CA 1
ATOM 602 C C . TRP A 1 81 ? 8.163 -6.991 -9.409 1.00 90.12 81 TRP A C 1
ATOM 604 O O . TRP A 1 81 ? 7.964 -5.895 -9.942 1.00 90.12 81 TRP A O 1
ATOM 614 N N . GLY A 1 82 ? 9.393 -7.380 -9.067 1.00 87.12 82 GLY A N 1
ATOM 615 C CA . GLY A 1 82 ? 10.574 -6.537 -9.257 1.00 87.12 82 GLY A CA 1
ATOM 616 C C . GLY A 1 82 ? 10.532 -5.284 -8.372 1.00 87.12 82 GLY A C 1
ATOM 617 O O . GLY A 1 82 ? 10.624 -5.380 -7.152 1.00 87.12 82 GLY A O 1
ATOM 618 N N . LYS A 1 83 ? 10.411 -4.097 -8.985 1.00 87.62 83 LYS A N 1
ATOM 619 C CA . LYS A 1 83 ? 10.337 -2.789 -8.291 1.00 87.62 83 LYS A CA 1
ATOM 620 C C . LYS A 1 83 ? 8.906 -2.252 -8.170 1.00 87.62 83 LYS A C 1
ATOM 622 O O . LYS A 1 83 ? 8.709 -1.053 -7.951 1.00 87.62 83 LYS A O 1
ATOM 627 N N . HIS A 1 84 ? 7.921 -3.118 -8.370 1.00 91.00 84 HIS A N 1
ATOM 628 C CA . HIS A 1 84 ? 6.506 -2.785 -8.317 1.00 91.00 84 HIS A CA 1
ATOM 629 C C . HIS A 1 84 ? 5.831 -3.577 -7.210 1.00 91.00 84 HIS A C 1
ATOM 631 O O . HIS A 1 84 ? 6.058 -4.777 -7.075 1.00 91.00 84 HIS A O 1
ATOM 637 N N . LEU A 1 85 ? 5.005 -2.885 -6.438 1.00 93.00 85 LEU A N 1
ATOM 638 C CA . LEU A 1 85 ? 4.148 -3.456 -5.415 1.00 93.00 85 LEU A CA 1
ATOM 639 C C . LEU A 1 85 ? 2.703 -3.384 -5.906 1.00 93.00 85 LEU A C 1
ATOM 641 O O . LEU A 1 85 ? 2.273 -2.337 -6.396 1.00 93.00 85 LEU A O 1
ATOM 645 N N . PHE A 1 86 ? 1.974 -4.480 -5.758 1.00 96.50 86 PHE A N 1
ATOM 646 C CA . PHE A 1 86 ? 0.569 -4.594 -6.110 1.00 96.50 86 PHE A CA 1
ATOM 647 C C . PHE A 1 86 ? -0.226 -5.070 -4.899 1.00 96.50 86 PHE A C 1
ATOM 649 O O . PHE A 1 86 ? 0.140 -6.061 -4.273 1.00 96.50 86 PHE A O 1
ATOM 656 N N . CYS A 1 87 ? -1.319 -4.378 -4.594 1.00 96.50 87 CYS A N 1
ATOM 657 C CA . CYS A 1 87 ? -2.253 -4.751 -3.538 1.00 96.50 87 CYS A CA 1
ATOM 658 C C . CYS A 1 87 ? -3.644 -4.940 -4.142 1.00 96.50 87 CYS A C 1
ATOM 660 O O . CYS A 1 87 ? -4.180 -4.006 -4.745 1.00 96.50 87 CYS A O 1
ATOM 662 N N . TRP A 1 88 ? -4.224 -6.126 -3.973 1.00 97.81 88 TRP A N 1
ATOM 663 C CA . TRP A 1 88 ? -5.558 -6.468 -4.465 1.00 97.81 88 TRP A CA 1
ATOM 664 C C . TRP A 1 88 ? -6.591 -6.308 -3.360 1.00 97.81 88 TRP A C 1
ATOM 666 O O . TRP A 1 88 ? -6.394 -6.799 -2.246 1.00 97.81 88 TRP A O 1
ATOM 676 N N . TRP A 1 89 ? -7.703 -5.663 -3.695 1.00 97.38 89 TRP A N 1
ATOM 677 C CA . TRP A 1 89 ? -8.775 -5.326 -2.764 1.00 97.38 89 TRP A CA 1
ATOM 678 C C . TRP A 1 89 ? -10.056 -6.098 -3.086 1.00 97.38 89 TRP A C 1
ATOM 680 O O . TRP A 1 89 ? -10.291 -6.495 -4.229 1.00 97.38 89 TRP A O 1
ATOM 690 N N . ASP A 1 90 ? -10.896 -6.304 -2.076 1.00 97.25 90 ASP A N 1
ATOM 691 C CA . ASP A 1 90 ? -12.167 -7.034 -2.188 1.00 97.25 90 ASP A CA 1
ATOM 692 C C . ASP A 1 90 ? -13.176 -6.412 -3.161 1.00 97.25 90 ASP A C 1
ATOM 694 O O . ASP A 1 90 ? -13.971 -7.124 -3.771 1.00 97.25 90 ASP A O 1
ATOM 698 N N . ASN A 1 91 ? -13.100 -5.101 -3.374 1.00 96.81 91 ASN A N 1
ATOM 699 C CA . ASN A 1 91 ? -13.916 -4.387 -4.351 1.00 96.81 91 ASN A CA 1
ATOM 700 C C . ASN A 1 91 ? -13.411 -4.504 -5.805 1.00 96.81 91 ASN A C 1
ATOM 702 O O . ASN A 1 91 ? -13.957 -3.855 -6.697 1.00 96.81 91 ASN A O 1
ATOM 706 N N . GLY A 1 92 ? -12.363 -5.296 -6.051 1.00 97.44 92 GLY A N 1
ATOM 707 C CA . GLY A 1 92 ? -11.757 -5.486 -7.371 1.00 97.44 92 GLY A CA 1
ATOM 708 C C . GLY A 1 92 ? -10.724 -4.425 -7.760 1.00 97.44 92 GLY A C 1
ATOM 709 O O . GLY A 1 92 ? -10.130 -4.526 -8.834 1.00 97.44 92 GLY A O 1
ATOM 710 N N . SER A 1 93 ? -10.468 -3.430 -6.907 1.00 97.31 93 SER A N 1
ATOM 711 C CA . SER A 1 93 ? -9.406 -2.449 -7.137 1.00 97.31 93 SER A CA 1
ATOM 712 C C . SER A 1 93 ? -8.023 -3.077 -6.984 1.00 97.31 93 SER A C 1
ATOM 714 O O . SER A 1 93 ? -7.812 -3.999 -6.191 1.00 97.31 93 SER A O 1
ATOM 716 N N . ILE A 1 94 ? -7.050 -2.524 -7.709 1.00 97.62 94 ILE A N 1
ATOM 717 C CA . ILE A 1 94 ? -5.635 -2.867 -7.564 1.00 97.62 94 ILE A CA 1
ATOM 718 C C . ILE A 1 94 ? -4.864 -1.579 -7.295 1.00 97.62 94 ILE A C 1
ATOM 720 O O . ILE A 1 94 ? -4.820 -0.686 -8.141 1.00 97.62 94 ILE A O 1
ATOM 724 N N . LEU A 1 95 ? -4.236 -1.488 -6.123 1.00 96.19 95 LEU A N 1
ATOM 725 C CA . LEU A 1 95 ? -3.285 -0.420 -5.835 1.00 96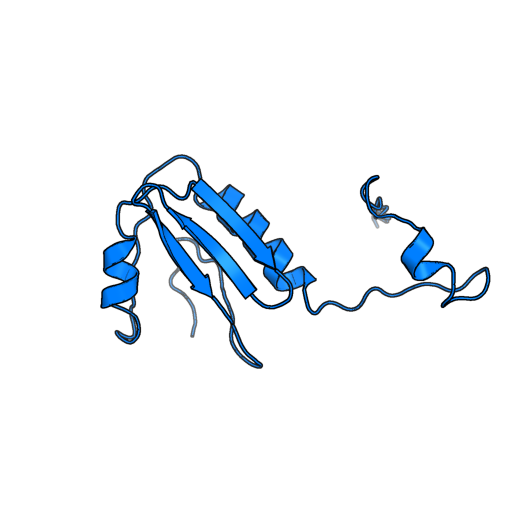.19 95 LEU A CA 1
ATOM 726 C C . LEU A 1 95 ? -1.914 -0.830 -6.369 1.00 96.19 95 LEU A C 1
ATOM 728 O O . LEU A 1 95 ? -1.354 -1.839 -5.949 1.00 96.19 95 LEU A O 1
ATOM 732 N N . HIS A 1 96 ? -1.364 -0.019 -7.267 1.00 95.94 96 HIS A N 1
ATOM 733 C CA . HIS A 1 96 ? -0.012 -0.175 -7.791 1.00 95.94 96 HIS A CA 1
ATOM 734 C C . HIS A 1 96 ? 0.901 0.899 -7.208 1.00 95.94 96 HIS A C 1
ATOM 736 O O . HIS A 1 96 ? 0.620 2.091 -7.318 1.00 95.94 96 HIS A O 1
ATOM 742 N N . VAL A 1 97 ? 2.010 0.481 -6.600 1.00 92.12 97 VAL A N 1
ATOM 743 C CA . VAL A 1 97 ? 3.006 1.386 -6.025 1.00 92.12 97 VAL A CA 1
ATOM 744 C C . VAL A 1 97 ? 4.361 1.152 -6.679 1.00 92.12 97 VAL A C 1
ATOM 746 O O . VAL A 1 97 ? 4.880 0.036 -6.740 1.00 92.12 97 VAL A O 1
ATOM 749 N N . HIS A 1 98 ? 4.965 2.250 -7.125 1.00 90.62 98 HIS A N 1
ATOM 750 C CA . HIS A 1 98 ? 6.349 2.306 -7.568 1.00 90.62 98 HIS A CA 1
ATOM 751 C C . HIS A 1 98 ? 7.044 3.485 -6.886 1.00 90.62 98 HIS A C 1
ATOM 753 O O . HIS A 1 98 ? 6.661 4.636 -7.078 1.00 90.62 98 HIS A O 1
ATOM 759 N N . LEU A 1 99 ? 8.063 3.204 -6.072 1.00 85.75 99 LEU A N 1
ATOM 760 C CA . LEU A 1 99 ? 8.710 4.221 -5.235 1.00 85.75 99 LEU A CA 1
ATOM 761 C C . LEU A 1 99 ? 9.722 5.094 -6.001 1.00 85.75 99 LEU A C 1
ATOM 763 O O . LEU A 1 99 ? 10.112 6.156 -5.520 1.00 85.75 99 LEU A O 1
ATOM 767 N N . GLY A 1 100 ? 10.156 4.680 -7.192 1.00 83.62 100 GLY A N 1
ATOM 768 C CA . GLY A 1 100 ? 11.234 5.363 -7.904 1.00 83.62 100 GLY A CA 1
ATOM 769 C C . GLY A 1 100 ? 12.535 5.406 -7.090 1.00 83.62 100 GLY A C 1
ATOM 770 O O . GLY A 1 100 ? 12.766 4.581 -6.210 1.00 83.62 100 GLY A O 1
ATOM 771 N N . LEU A 1 101 ? 13.405 6.371 -7.393 1.00 81.31 101 LEU A N 1
ATOM 772 C CA . LEU A 1 101 ? 14.755 6.439 -6.817 1.00 81.31 101 LEU A CA 1
ATOM 773 C C . LEU A 1 101 ? 14.784 6.874 -5.339 1.00 81.31 101 LEU A C 1
ATOM 775 O O . LEU A 1 101 ? 15.674 6.468 -4.598 1.00 81.31 101 LEU A O 1
ATOM 779 N N . ILE A 1 102 ? 13.833 7.715 -4.918 1.00 79.94 102 ILE A N 1
ATOM 780 C CA . ILE A 1 102 ? 13.839 8.360 -3.590 1.00 79.94 102 ILE A CA 1
ATOM 781 C C . ILE A 1 102 ? 12.582 8.088 -2.757 1.00 79.94 102 ILE A C 1
ATOM 783 O O . ILE A 1 102 ? 12.496 8.549 -1.617 1.00 79.94 102 ILE A O 1
ATOM 787 N N . GLY A 1 103 ? 11.593 7.377 -3.304 1.00 77.94 103 GLY A N 1
ATOM 788 C CA . GLY A 1 103 ? 10.353 7.094 -2.594 1.00 77.94 103 GLY A CA 1
ATOM 789 C C . GLY A 1 103 ? 10.574 6.150 -1.420 1.00 77.94 103 GLY A C 1
ATOM 790 O O . GLY A 1 103 ? 11.407 5.243 -1.457 1.00 77.94 103 GLY A O 1
ATOM 791 N N . LYS A 1 104 ? 9.808 6.373 -0.354 1.00 82.19 104 LYS A N 1
ATOM 792 C CA . LYS A 1 104 ? 9.857 5.577 0.872 1.00 82.19 104 LYS A CA 1
ATOM 793 C C . LYS A 1 104 ? 8.437 5.254 1.309 1.00 82.19 104 LYS A C 1
ATOM 795 O O . LYS A 1 104 ? 7.593 6.143 1.348 1.00 82.19 104 LYS A O 1
ATOM 800 N N . LEU A 1 105 ? 8.212 4.003 1.695 1.00 82.81 105 LEU A N 1
ATOM 801 C CA . LEU A 1 105 ? 7.037 3.584 2.451 1.00 82.81 105 LEU A CA 1
ATOM 802 C C . LEU A 1 105 ? 7.493 3.352 3.891 1.00 82.81 105 LEU A C 1
ATOM 804 O O . LEU A 1 105 ? 8.473 2.647 4.132 1.00 82.81 105 LEU A O 1
ATOM 808 N N . ARG A 1 106 ? 6.831 4.006 4.844 1.00 82.62 106 ARG A N 1
ATOM 809 C CA . ARG A 1 106 ? 7.157 3.930 6.268 1.00 82.62 106 ARG A CA 1
ATOM 810 C C . ARG A 1 106 ? 5.926 3.464 7.031 1.00 82.62 106 ARG A C 1
ATOM 812 O O . ARG A 1 106 ? 4.827 3.949 6.779 1.00 82.62 106 ARG A O 1
ATOM 819 N N . LYS A 1 107 ? 6.136 2.545 7.969 1.00 79.50 107 LYS A N 1
ATOM 820 C CA . LYS A 1 107 ? 5.132 2.167 8.960 1.00 79.50 107 LYS A CA 1
ATOM 821 C C . LYS A 1 107 ? 5.240 3.113 10.150 1.00 7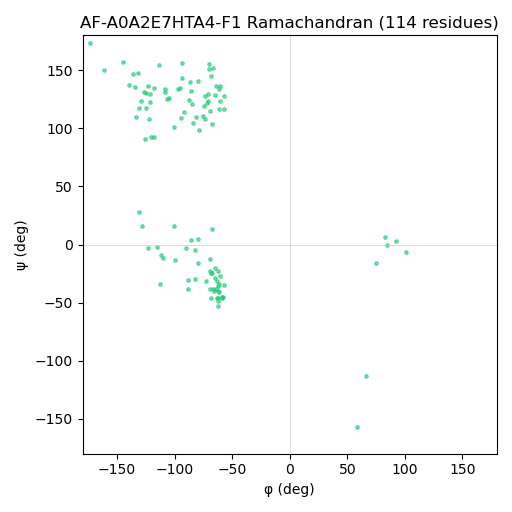9.50 107 LYS A C 1
ATOM 823 O O . LYS A 1 107 ? 6.349 3.430 10.584 1.00 79.50 107 LYS A O 1
ATOM 828 N N . PHE A 1 108 ? 4.102 3.512 10.693 1.00 75.69 108 PHE A N 1
ATOM 829 C CA . PHE A 1 108 ? 4.016 4.302 11.914 1.00 75.69 108 PHE A CA 1
ATOM 830 C C . PHE A 1 108 ? 2.906 3.718 12.770 1.00 75.69 108 PHE A C 1
ATOM 832 O O . PHE A 1 108 ? 1.913 3.221 12.236 1.00 75.69 108 PHE A O 1
ATOM 839 N N . LYS A 1 109 ? 3.061 3.776 14.088 1.00 70.69 109 LYS A N 1
ATOM 840 C CA . LYS A 1 109 ? 1.938 3.482 14.969 1.00 70.69 109 LYS A CA 1
ATOM 841 C C . LYS A 1 109 ? 1.039 4.715 15.033 1.00 70.69 109 LYS A C 1
ATOM 843 O O . LYS A 1 109 ? 1.544 5.829 15.070 1.00 70.69 109 LYS A O 1
ATOM 848 N N . ILE A 1 110 ? -0.277 4.522 15.038 1.00 62.00 110 ILE A N 1
ATOM 849 C CA . ILE A 1 110 ? -1.263 5.621 15.034 1.00 62.00 110 ILE A CA 1
ATOM 850 C C . ILE A 1 110 ? -1.157 6.514 16.287 1.00 62.00 110 ILE A C 1
ATOM 852 O O . ILE A 1 110 ? -1.517 7.685 16.239 1.00 62.00 110 ILE A O 1
ATOM 856 N N . ASP A 1 111 ? -0.603 5.997 17.384 1.00 66.00 111 ASP A N 1
ATOM 857 C CA . ASP A 1 111 ? -0.300 6.738 18.614 1.00 66.00 111 ASP A CA 1
ATOM 858 C C . ASP A 1 111 ? 1.030 7.520 18.558 1.00 66.00 111 ASP A C 1
ATOM 860 O O . ASP A 1 111 ? 1.349 8.266 19.484 1.00 66.00 111 ASP A O 1
ATOM 864 N N . GLN A 1 112 ? 1.803 7.383 17.477 1.00 50.53 112 GLN A N 1
ATOM 865 C CA . GLN A 1 112 ? 3.065 8.082 17.257 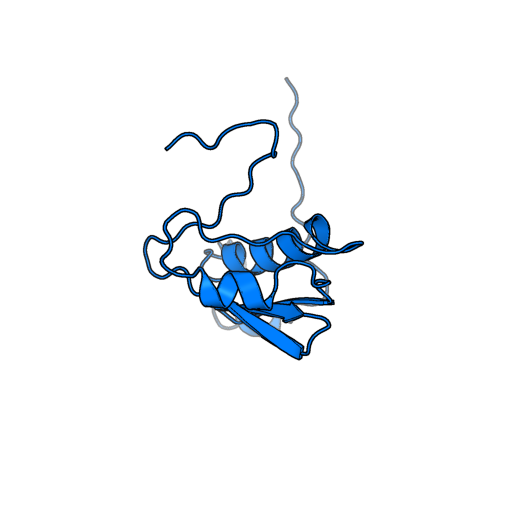1.00 50.53 112 GLN A CA 1
ATOM 866 C C . GLN A 1 112 ? 3.007 8.889 15.959 1.00 50.53 112 GLN A C 1
ATOM 868 O O . GLN A 1 112 ? 3.041 8.351 14.852 1.00 50.53 112 GLN A O 1
ATOM 873 N N . GLN A 1 113 ? 2.942 10.213 16.096 1.00 46.50 113 GLN A N 1
ATOM 874 C CA . GLN A 1 113 ? 2.921 11.121 14.955 1.00 46.50 113 GLN A CA 1
ATOM 875 C C . GLN A 1 113 ? 4.225 10.976 14.135 1.00 46.50 113 GLN A C 1
ATOM 877 O O . GLN A 1 113 ? 5.308 10.941 14.730 1.00 46.50 113 GLN A O 1
ATOM 882 N N . PRO A 1 114 ? 4.167 10.876 12.791 1.00 49.62 114 PRO A N 1
ATOM 883 C CA . PRO A 1 114 ? 5.368 10.771 11.967 1.00 49.62 114 PRO A CA 1
ATOM 884 C C . PRO A 1 114 ? 6.248 12.011 12.146 1.00 49.62 114 PRO A C 1
ATOM 886 O O . PRO A 1 114 ? 5.790 13.125 11.905 1.00 49.62 114 PRO A O 1
ATOM 889 N N . SER A 1 115 ? 7.511 11.831 12.541 1.00 56.62 115 SER A N 1
ATOM 890 C CA . SER A 1 115 ? 8.505 12.898 12.420 1.00 56.62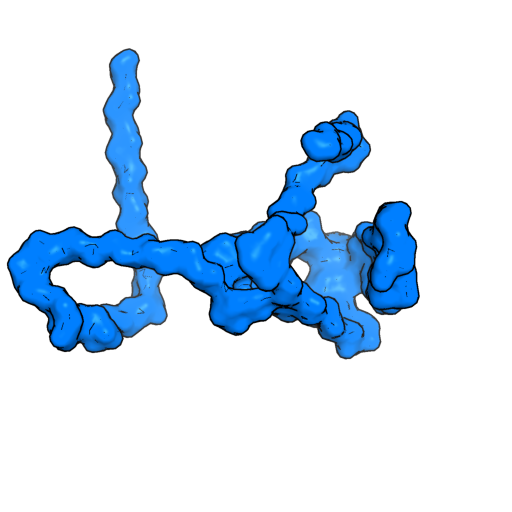 115 SER A CA 1
ATOM 891 C C . SER A 1 115 ? 8.850 13.089 10.938 1.00 56.62 115 SER A C 1
ATOM 893 O O . SER A 1 115 ? 9.134 12.091 10.248 1.00 56.62 115 SER A O 1
ATOM 895 N N . GLU A 1 116 ? 8.794 14.344 10.483 1.00 47.16 116 GLU A N 1
ATOM 896 C CA . GLU A 1 116 ? 9.171 14.791 9.130 1.00 47.16 116 GLU A CA 1
ATOM 897 C C . GLU A 1 116 ? 10.539 14.255 8.678 1.00 47.16 116 GLU A C 1
ATOM 899 O O . GLU A 1 116 ? 11.454 14.117 9.527 1.00 47.16 116 GLU A O 1
#

Mean predicted aligned error: 13.3 Å

Foldseek 3Di:
DDDDDDDPDDPPPDPPVVCPVPDDPPDDDDDDDQQPVLQVVQVVCCVPQADFQDAFADPVPPCHVVRVVRGRWGFPGWHTDRQWIWTATPVRDIDIDHQPPHRDDDDDDPVDDDDD

Nearest PDB structures (foldseek):
  1k3x-assembly1_A  TM=8.034E-01  e=1.682E-04  Escherichia coli
  1k3w-assembly1_A  TM=8.053E-01  e=1.792E-04  Escherichia coli
  2opf-assembly1_A  TM=8.019E-01  e=2.978E-04  Escherichia coli
  2oq4-assembly2_B  TM=7.864E-01  e=5.271E-04  Escherichia coli
  1q3c-assembly1_A  TM=7.515E-01  e=7.240E-04  Escherichia coli

Sequence (116 aa):
MFRGSRKTSIPANIDSSIYTHLAKPGATVLLVPEGHTIHRLAEDLELDLQGGPVSAFSPQGRFTEGASLINGCLLLRSEAWGKHLFCWWDNGSILHVHLGLIGKLRKFKIDQQPSE

Solvent-accessible surface area (backbone atoms only — not comparable to full-atom values): 7628 Å² total; per-residue (Å²): 142,84,89,77,86,78,80,83,76,78,72,98,79,70,76,66,72,83,56,61,86,79,59,66,95,89,62,84,83,79,86,76,78,72,35,55,63,43,41,49,49,17,54,51,48,40,69,72,43,47,94,47,64,36,86,48,76,36,94,86,54,86,43,39,70,65,23,57,76,47,41,67,32,37,56,75,47,44,44,48,62,60,70,34,34,40,36,38,32,73,86,72,50,71,53,76,48,67,50,75,97,81,53,80,89,80,89,74,56,93,92,46,80,84,79,132

Radius of gyration: 18.63 Å; Cα contacts (8 Å, |Δi|>4): 122; chains: 1; bounding box: 48×40×40 Å